Protein AF-A0A6J4X5E7-F1 (afdb_monomer)

pLDDT: mean 89.64, std 8.38, range [50.72, 96.81]

Solvent-accessible surface area (backbone atoms only — not comparable to ful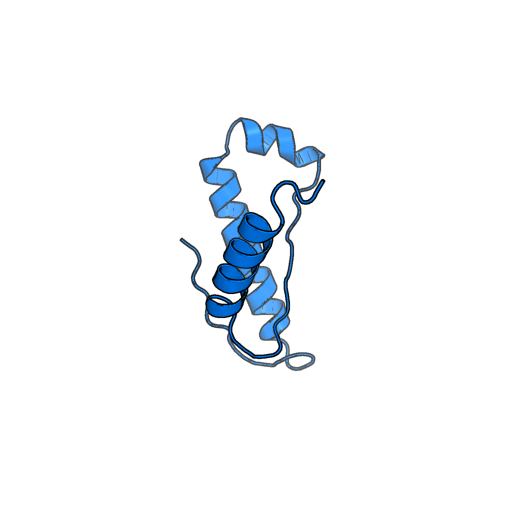l-atom values): 4995 Å² total; per-residue (Å²): 132,82,77,59,51,72,58,50,52,53,50,50,54,57,49,60,71,71,50,72,98,61,94,78,85,89,84,85,89,78,82,59,75,89,52,48,64,58,34,73,80,34,47,71,62,47,49,53,48,51,54,50,53,53,50,52,53,50,46,54,54,31,43,35,70,92,70,62,49,41,87,77,87,85,91,83,134

Sequence (77 aa):
PQCAYLQVQKWLAKQKTRILRCDHFHVIFTIPEQLRFLWHFNTRLMTQILFTCSRDTLFELLGDQRYMGAKPGIIAS

Secondary structure (DSSP, 8-state):
--TTHHHHHHHHHHHHHHS-SS----------GGGHHHHHH-HHHHHHHHHHHHHHHHHHHHHSTTTT-S-------

Mean predicted aligned error: 6.92 Å

Radius of gyration: 18.13 Å; Cα contacts (8 Å, |Δi|>4): 27; chains: 1; bounding box: 35×41×39 Å

Foldseek 3Di:
DCPCVVVVVVVVVVVVVVDDPDDDDDDDDDDDPVCVVVCVVPVPVVVVVSVVVVQVVCQVVCCDPVHPVDGDDDDDD

Structure (mmCIF, N/CA/C/O backbone):
data_AF-A0A6J4X5E7-F1
#
_entry.id   AF-A0A6J4X5E7-F1
#
loop_
_atom_site.group_PDB
_atom_site.id
_atom_site.type_symbol
_atom_site.label_atom_id
_atom_site.label_alt_id
_atom_site.label_comp_id
_atom_site.label_asym_id
_atom_site.label_entity_id
_atom_site.label_seq_id
_atom_site.pdbx_PDB_ins_code
_atom_site.Cartn_x
_atom_site.Cartn_y
_atom_site.Cartn_z
_atom_site.occupancy
_atom_site.B_iso_or_equiv
_atom_site.auth_seq_id
_atom_site.auth_comp_id
_atom_site.auth_asym_id
_atom_site.auth_atom_id
_atom_site.pdbx_PDB_model_num
ATOM 1 N N . PRO A 1 1 ? 17.487 24.709 -25.727 1.00 50.72 1 PRO A N 1
ATOM 2 C CA . PRO A 1 1 ? 18.023 24.443 -24.371 1.00 50.72 1 PRO A CA 1
ATOM 3 C C . PRO A 1 1 ? 17.635 23.032 -23.882 1.00 50.72 1 PRO A C 1
ATOM 5 O O . PRO A 1 1 ? 16.525 22.824 -23.405 1.00 50.72 1 PRO A O 1
ATOM 8 N N . GLN A 1 2 ? 18.530 22.048 -24.041 1.00 58.12 2 GLN A N 1
ATOM 9 C CA . GLN A 1 2 ? 18.375 20.687 -23.495 1.00 58.12 2 GLN A CA 1
ATOM 10 C C . GLN A 1 2 ? 18.693 20.659 -21.987 1.00 58.12 2 GLN A C 1
ATOM 12 O O . GLN A 1 2 ? 19.550 19.903 -21.527 1.00 58.12 2 GLN A O 1
ATOM 17 N N . CYS A 1 3 ? 18.035 21.507 -21.195 1.00 72.44 3 CYS A N 1
ATOM 18 C CA . CYS A 1 3 ? 18.212 21.469 -19.747 1.00 72.44 3 CYS A CA 1
ATOM 19 C C . CYS A 1 3 ? 17.674 20.136 -19.203 1.00 72.44 3 CYS A C 1
ATOM 21 O O . CYS A 1 3 ? 16.550 19.740 -19.495 1.00 72.44 3 CYS A O 1
ATOM 23 N N . ALA A 1 4 ? 18.513 19.432 -18.440 1.00 77.25 4 ALA A N 1
ATOM 24 C CA . ALA A 1 4 ? 18.221 18.181 -17.733 1.00 77.25 4 ALA 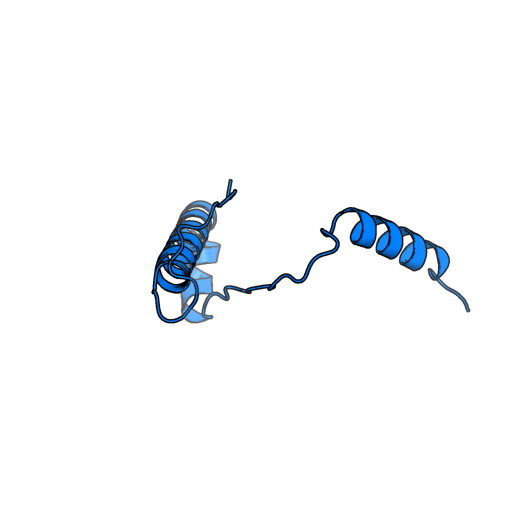A CA 1
ATOM 25 C C . ALA A 1 4 ? 17.883 16.924 -18.569 1.00 77.25 4 ALA A C 1
ATOM 27 O O . ALA A 1 4 ? 17.647 15.876 -17.969 1.00 77.25 4 ALA A O 1
ATOM 28 N N . TYR A 1 5 ? 17.941 16.940 -19.910 1.00 85.69 5 TYR A N 1
ATOM 29 C CA . TYR A 1 5 ? 17.609 15.754 -20.730 1.00 85.69 5 TYR A CA 1
ATOM 30 C C . TYR A 1 5 ? 18.407 14.502 -20.323 1.00 85.69 5 TYR A C 1
ATOM 32 O O . TYR A 1 5 ? 17.831 13.453 -20.039 1.00 85.69 5 TYR A O 1
ATOM 40 N N . LEU A 1 6 ? 19.735 14.622 -20.205 1.00 88.00 6 LEU A N 1
ATOM 41 C CA . LEU A 1 6 ? 20.599 13.514 -19.778 1.00 88.00 6 LEU A CA 1
ATOM 42 C C . LE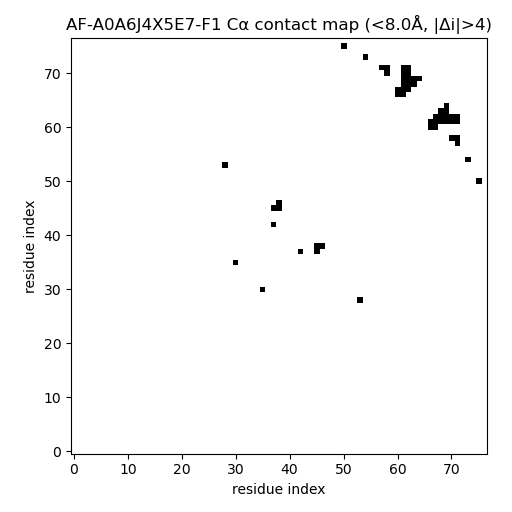U A 1 6 ? 20.287 13.031 -18.353 1.00 88.00 6 LEU A C 1
ATOM 44 O O . LEU A 1 6 ? 20.398 11.840 -18.068 1.00 88.00 6 LEU A O 1
ATOM 48 N N . GLN A 1 7 ? 19.888 13.933 -17.455 1.00 87.38 7 GLN A N 1
ATOM 49 C CA . GLN A 1 7 ? 19.550 13.595 -16.072 1.00 87.38 7 GLN A CA 1
ATOM 50 C C . GLN A 1 7 ? 18.217 12.839 -15.995 1.00 87.38 7 GLN A C 1
ATOM 52 O O . GLN A 1 7 ? 18.130 11.825 -15.303 1.00 87.38 7 GLN A O 1
ATOM 57 N N . VAL A 1 8 ? 17.219 13.268 -16.774 1.00 89.56 8 VAL A N 1
ATOM 58 C CA . VAL A 1 8 ? 15.927 12.582 -16.915 1.00 89.56 8 VAL A CA 1
ATOM 59 C C . VAL A 1 8 ? 16.112 11.199 -17.537 1.00 89.56 8 VAL A C 1
ATOM 61 O O . VAL A 1 8 ? 15.572 10.227 -17.016 1.00 89.56 8 VAL A O 1
ATOM 64 N N . GLN A 1 9 ? 16.927 11.074 -18.589 1.00 90.50 9 GLN A N 1
ATOM 65 C CA . GLN A 1 9 ? 17.212 9.779 -19.219 1.00 90.50 9 GLN A CA 1
ATOM 66 C C . GLN A 1 9 ? 17.895 8.805 -18.252 1.00 90.50 9 GLN A C 1
ATOM 68 O O . GLN A 1 9 ? 17.487 7.647 -18.148 1.00 90.50 9 GLN A O 1
ATOM 73 N N . LYS A 1 10 ? 18.881 9.274 -17.475 1.00 91.56 10 LYS A N 1
ATOM 74 C CA . LYS A 1 10 ? 19.524 8.463 -16.427 1.00 91.56 10 LYS A CA 1
ATOM 75 C C . LYS A 1 10 ? 18.530 8.034 -15.341 1.00 91.56 10 LYS A C 1
ATOM 77 O O . LYS A 1 10 ? 18.562 6.882 -14.909 1.00 91.56 10 LYS A O 1
ATOM 82 N N . TRP A 1 11 ? 17.632 8.926 -14.916 1.00 91.31 11 TRP A N 1
ATOM 83 C CA . TRP A 1 11 ? 16.593 8.600 -13.936 1.00 91.31 11 TRP A CA 1
ATOM 84 C C . TRP A 1 11 ? 15.595 7.569 -14.480 1.00 91.31 11 TRP A C 1
ATOM 86 O O . TRP A 1 11 ? 15.337 6.569 -13.811 1.00 91.31 11 TRP A O 1
ATOM 96 N N . LEU A 1 12 ? 15.104 7.753 -15.709 1.00 90.12 12 LEU A N 1
ATOM 97 C CA . LEU A 1 12 ? 14.189 6.823 -16.376 1.00 90.12 12 LEU A CA 1
ATOM 98 C C . LEU A 1 12 ? 14.812 5.435 -16.532 1.00 90.12 12 LEU A C 1
ATOM 100 O O . LEU A 1 12 ? 14.159 4.442 -16.218 1.00 90.12 12 LEU A O 1
ATOM 104 N N . ALA A 1 13 ? 16.072 5.356 -16.972 1.00 90.56 13 ALA A N 1
ATOM 105 C CA . ALA A 1 13 ? 16.790 4.090 -17.087 1.00 90.56 13 ALA A CA 1
ATOM 106 C C . ALA A 1 13 ? 16.854 3.364 -15.733 1.00 90.56 13 ALA A C 1
ATOM 108 O O . ALA A 1 13 ? 16.534 2.180 -15.660 1.00 90.56 13 ALA A O 1
ATOM 109 N N . LYS A 1 14 ? 17.161 4.089 -14.648 1.00 89.12 14 LYS A N 1
ATOM 110 C CA . LYS A 1 14 ? 17.205 3.534 -13.287 1.00 89.12 14 LYS A CA 1
ATOM 111 C C . LYS A 1 14 ? 15.832 3.085 -12.772 1.00 89.12 14 LYS A C 1
ATOM 113 O O . LYS A 1 14 ? 15.762 2.103 -12.041 1.00 89.12 14 LYS A O 1
ATOM 118 N N . GLN A 1 15 ? 14.740 3.773 -13.118 1.00 88.50 15 GLN A N 1
ATOM 119 C CA . GLN A 1 15 ? 13.399 3.306 -12.737 1.00 88.50 15 GLN A CA 1
ATOM 120 C C . GLN A 1 15 ? 12.991 2.067 -13.536 1.00 88.50 15 GLN A C 1
ATOM 122 O O . GLN A 1 15 ? 12.499 1.103 -12.954 1.00 88.50 15 GLN A O 1
ATOM 127 N N . LYS A 1 16 ? 13.273 2.039 -14.844 1.00 85.50 16 LYS A N 1
ATOM 128 C CA . LYS A 1 16 ? 12.975 0.886 -15.707 1.00 85.50 16 LYS A CA 1
ATOM 129 C C . LYS A 1 16 ? 13.684 -0.395 -15.266 1.00 85.50 16 LYS A C 1
ATOM 131 O O . LYS A 1 16 ? 13.142 -1.468 -15.488 1.00 85.50 16 LYS A O 1
ATOM 136 N N . THR A 1 17 ? 14.866 -0.310 -14.652 1.00 87.31 17 THR A N 1
ATOM 137 C CA . THR A 1 17 ? 15.561 -1.495 -14.115 1.00 87.31 17 THR A CA 1
ATOM 138 C C . THR A 1 17 ? 15.005 -1.974 -12.774 1.00 87.31 17 THR A C 1
ATOM 140 O O . THR A 1 17 ? 15.284 -3.103 -12.388 1.00 87.31 17 THR A O 1
ATOM 143 N N . ARG A 1 18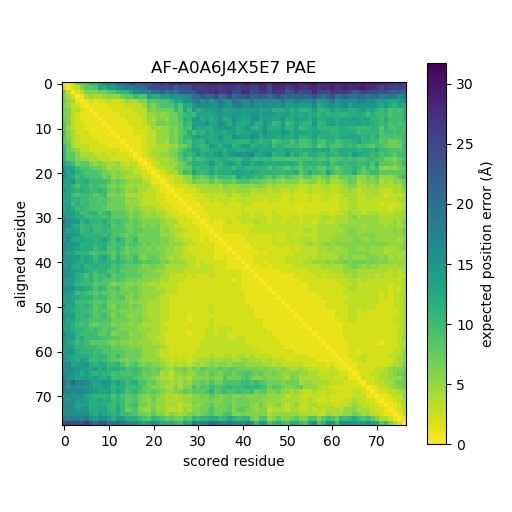 ? 14.255 -1.137 -12.044 1.00 82.62 18 ARG A N 1
ATOM 144 C CA . ARG A 1 18 ? 13.629 -1.502 -10.759 1.00 82.62 18 ARG A CA 1
ATOM 145 C C . ARG A 1 18 ? 12.248 -2.124 -10.930 1.00 82.62 18 ARG A C 1
ATOM 147 O O . ARG A 1 18 ? 11.812 -2.865 -10.058 1.00 82.62 18 ARG A O 1
ATOM 154 N N . ILE A 1 19 ? 11.560 -1.786 -12.016 1.00 84.38 19 ILE A N 1
ATOM 155 C CA . ILE A 1 19 ? 10.234 -2.313 -12.333 1.00 84.38 19 ILE A CA 1
ATOM 156 C C . ILE A 1 19 ? 10.406 -3.691 -12.979 1.00 84.38 19 ILE A C 1
ATOM 158 O O . ILE A 1 19 ? 11.206 -3.862 -13.901 1.00 84.38 19 ILE A O 1
ATOM 162 N N . LEU A 1 20 ? 9.659 -4.678 -12.487 1.00 83.38 20 LEU A N 1
ATOM 163 C CA . LEU A 1 20 ? 9.587 -5.997 -13.109 1.00 83.38 20 LEU A CA 1
ATOM 164 C C . LEU A 1 20 ? 9.046 -5.851 -14.536 1.00 83.38 20 LEU A C 1
ATOM 166 O O . LEU A 1 20 ? 8.078 -5.132 -14.771 1.00 83.38 20 LEU A O 1
ATOM 170 N N . ARG A 1 21 ? 9.669 -6.536 -15.502 1.00 83.25 21 ARG A N 1
ATOM 171 C CA . ARG A 1 21 ? 9.228 -6.539 -16.908 1.00 83.25 21 ARG A CA 1
ATOM 172 C C . ARG A 1 21 ? 8.018 -7.457 -17.103 1.00 83.25 21 ARG A C 1
ATOM 174 O O . ARG A 1 21 ? 8.075 -8.407 -17.874 1.00 83.25 21 ARG A O 1
ATOM 181 N N . CYS A 1 22 ? 6.956 -7.185 -16.362 1.00 86.38 22 CYS A N 1
ATOM 182 C CA . CYS A 1 22 ? 5.677 -7.863 -16.452 1.00 86.38 22 CYS A CA 1
ATOM 183 C C . CYS A 1 22 ? 4.547 -6.845 -16.316 1.00 86.38 22 CYS A C 1
ATOM 185 O O . CYS A 1 22 ? 4.734 -5.743 -15.778 1.00 86.38 22 CYS A O 1
ATOM 187 N N . ASP A 1 23 ? 3.367 -7.238 -16.778 1.00 86.00 23 ASP A N 1
ATOM 188 C CA . ASP A 1 23 ? 2.157 -6.474 -16.525 1.00 86.00 23 ASP A CA 1
ATOM 189 C C . ASP A 1 23 ? 1.933 -6.380 -15.015 1.00 86.00 23 ASP A C 1
ATOM 191 O O . ASP A 1 23 ? 2.087 -7.351 -14.270 1.00 86.00 23 ASP A O 1
ATOM 195 N N . HIS A 1 24 ? 1.640 -5.173 -14.551 1.00 86.81 24 HIS A N 1
ATOM 196 C CA . HIS A 1 24 ? 1.389 -4.890 -13.149 1.00 86.81 24 HIS A CA 1
ATOM 197 C C . HIS A 1 24 ? 0.357 -3.778 -13.036 1.00 86.81 24 HIS A C 1
ATOM 199 O O . HIS A 1 24 ? 0.276 -2.881 -13.876 1.00 86.81 24 HIS A O 1
ATOM 205 N N . PHE A 1 25 ? -0.420 -3.833 -11.964 1.00 87.38 25 PHE A N 1
ATOM 206 C CA . PHE A 1 25 ? -1.394 -2.807 -11.635 1.00 87.38 25 PHE A CA 1
ATOM 207 C C . PHE A 1 25 ? -0.812 -1.877 -10.575 1.00 87.38 25 PHE A C 1
ATOM 209 O O . PHE A 1 25 ? -0.173 -2.327 -9.623 1.00 87.38 25 PHE A O 1
ATOM 216 N N . HIS A 1 26 ? -1.047 -0.575 -10.728 1.00 89.06 26 HIS A N 1
ATOM 217 C CA . HIS A 1 26 ? -0.732 0.416 -9.706 1.00 89.06 26 HIS A CA 1
ATOM 218 C C . HIS A 1 26 ? -2.036 0.891 -9.067 1.00 89.06 26 HIS A C 1
ATOM 220 O O . HIS A 1 26 ? -2.842 1.563 -9.707 1.00 89.06 26 HIS A O 1
ATOM 226 N N . VAL A 1 27 ? -2.244 0.510 -7.808 1.00 91.50 27 VAL A N 1
ATOM 227 C CA . VAL A 1 27 ? -3.439 0.859 -7.033 1.00 91.50 27 VAL A CA 1
ATOM 228 C C . VAL A 1 27 ? -3.089 1.988 -6.071 1.00 91.50 27 VAL A C 1
ATOM 230 O O . VAL A 1 27 ? -2.105 1.895 -5.341 1.00 91.50 27 VAL A O 1
ATOM 233 N N . ILE A 1 28 ? -3.894 3.052 -6.070 1.00 94.62 28 ILE A N 1
ATOM 234 C CA . ILE A 1 28 ? -3.688 4.231 -5.223 1.00 94.62 28 ILE A CA 1
ATOM 235 C C . ILE A 1 28 ? -4.822 4.307 -4.203 1.00 94.62 28 ILE A C 1
ATOM 237 O O . ILE A 1 28 ? -5.981 4.499 -4.566 1.00 94.62 28 ILE A O 1
ATOM 241 N N . PHE A 1 29 ? -4.477 4.206 -2.920 1.00 93.88 29 PHE A N 1
ATOM 242 C CA . PHE A 1 29 ? -5.402 4.457 -1.818 1.00 93.88 29 PHE A CA 1
ATOM 243 C C . PHE A 1 29 ? -5.329 5.932 -1.424 1.00 93.88 29 PHE A C 1
ATOM 245 O O . PHE A 1 29 ? -4.254 6.448 -1.122 1.00 93.88 29 PHE A O 1
ATOM 252 N N . THR A 1 30 ? -6.473 6.614 -1.435 1.00 93.38 30 THR A N 1
ATOM 253 C CA . THR A 1 30 ? -6.562 8.044 -1.114 1.00 93.38 30 THR 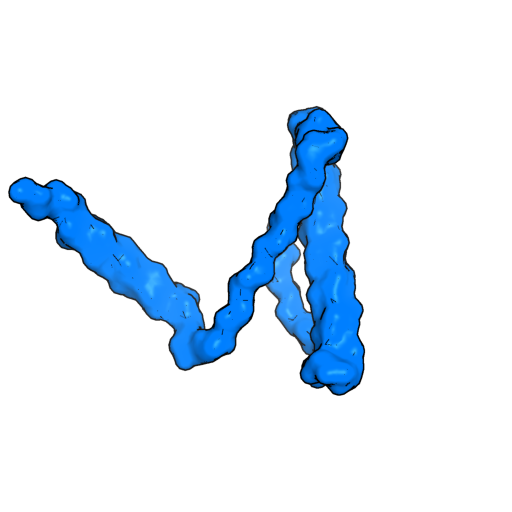A CA 1
ATOM 254 C C . THR A 1 30 ? -7.391 8.242 0.140 1.00 93.38 30 THR A C 1
ATOM 256 O O . THR A 1 30 ? -8.468 7.668 0.278 1.00 93.38 30 THR A O 1
ATOM 259 N N . ILE A 1 31 ? -6.897 9.082 1.046 1.00 92.88 31 ILE A N 1
ATOM 260 C CA . ILE A 1 31 ? -7.617 9.421 2.270 1.00 92.88 31 ILE A CA 1
ATOM 261 C C . ILE A 1 31 ? -8.569 10.585 1.994 1.00 92.88 31 ILE A C 1
ATOM 263 O O . ILE A 1 31 ? -8.137 11.600 1.433 1.00 92.88 31 ILE A O 1
ATOM 267 N N . PRO A 1 32 ? -9.843 10.470 2.401 1.00 94.19 32 PRO A N 1
ATOM 268 C CA . PRO A 1 32 ? -10.814 11.540 2.244 1.00 94.19 32 PRO A CA 1
ATOM 269 C C . PRO A 1 32 ? -10.433 12.771 3.078 1.00 94.19 32 PRO A C 1
ATOM 271 O O . PRO A 1 32 ? -9.809 12.675 4.138 1.00 94.19 32 PRO A O 1
ATOM 274 N N . GLU A 1 33 ? -10.809 13.954 2.594 1.00 95.19 33 GLU A N 1
ATOM 275 C CA . GLU A 1 33 ? -10.396 15.238 3.169 1.00 95.19 33 GLU A CA 1
ATOM 276 C C . GLU A 1 33 ? -10.766 15.389 4.648 1.00 95.19 33 GLU A C 1
ATOM 278 O O . GLU A 1 33 ? -9.968 15.880 5.445 1.00 95.19 33 GLU A O 1
ATOM 283 N N . GLN A 1 34 ? -11.929 14.875 5.034 1.00 95.50 34 GLN A N 1
ATOM 284 C CA . GLN A 1 34 ? -12.474 14.935 6.388 1.00 95.50 34 GLN A CA 1
ATOM 285 C C . GLN A 1 34 ? -11.553 14.262 7.421 1.00 95.50 34 GLN A C 1
ATOM 287 O O . GLN A 1 34 ? -11.555 14.636 8.592 1.00 95.50 34 GLN A O 1
ATOM 292 N N . LEU A 1 35 ? -10.727 13.299 6.997 1.00 94.12 35 LEU A N 1
ATOM 293 C CA . LEU A 1 35 ? -9.789 12.584 7.867 1.00 94.12 35 LEU A CA 1
ATOM 294 C C . LEU A 1 35 ? -8.390 13.221 7.901 1.00 94.12 35 LEU A C 1
ATOM 296 O O . LEU A 1 35 ? -7.542 12.784 8.681 1.00 94.12 35 LEU A O 1
ATOM 300 N N . ARG A 1 36 ? -8.124 14.269 7.106 1.00 93.62 36 ARG A N 1
ATOM 301 C CA . ARG A 1 36 ? -6.807 14.933 7.079 1.00 93.62 36 ARG A CA 1
ATOM 302 C C . ARG A 1 36 ? -6.442 15.550 8.422 1.00 93.62 36 ARG A C 1
ATOM 304 O O . ARG A 1 36 ? -5.281 15.481 8.817 1.00 93.62 36 ARG A O 1
ATOM 311 N N . PHE A 1 37 ? -7.419 16.105 9.140 1.00 95.31 37 PHE A N 1
ATOM 312 C CA . PHE A 1 37 ? -7.192 16.638 10.483 1.00 95.31 37 PHE A CA 1
ATOM 313 C C . PHE A 1 37 ? -6.712 15.534 11.432 1.00 95.31 37 PHE A C 1
ATOM 315 O O . PHE A 1 37 ? -5.682 15.682 12.082 1.00 95.31 37 PHE A O 1
ATOM 322 N N . LEU A 1 38 ? -7.384 14.378 11.438 1.00 94.75 38 LEU A N 1
ATOM 323 C CA . LEU A 1 38 ? -6.971 13.230 12.251 1.00 94.75 38 LEU A CA 1
ATOM 324 C C . LEU A 1 38 ? -5.565 12.746 11.879 1.00 94.75 38 LEU A C 1
ATOM 326 O O . LEU A 1 38 ? -4.769 12.450 12.770 1.00 94.75 38 LEU A O 1
ATOM 330 N N . TRP A 1 39 ? -5.235 12.730 10.584 1.00 95.19 39 TRP A N 1
ATOM 331 C CA . TRP A 1 39 ? -3.894 12.398 10.098 1.00 95.19 39 TRP A CA 1
ATOM 332 C C . TRP A 1 39 ? -2.820 13.357 10.609 1.00 95.19 39 TRP A C 1
ATOM 334 O O . TRP A 1 39 ? -1.745 12.910 11.012 1.00 95.19 39 TRP A O 1
ATOM 344 N N . HIS A 1 40 ? -3.105 14.660 10.606 1.00 95.12 40 HIS A N 1
ATOM 345 C CA . HIS A 1 40 ? -2.158 15.688 11.027 1.00 95.12 40 HIS A CA 1
ATOM 346 C C . HIS A 1 40 ? -1.678 15.473 12.468 1.00 95.12 40 HIS A C 1
ATOM 348 O O . HIS A 1 40 ? -0.484 15.559 12.733 1.00 95.12 40 HIS A O 1
ATOM 354 N N . PHE A 1 41 ? -2.587 15.109 13.378 1.00 96.81 41 PHE A N 1
ATOM 355 C CA . PHE A 1 41 ? -2.247 14.877 14.788 1.00 96.81 41 PHE A CA 1
ATOM 356 C C . PHE A 1 41 ? -1.815 13.440 15.099 1.00 96.81 41 PHE A C 1
ATOM 358 O O . PHE A 1 41 ? -1.118 13.211 16.082 1.00 96.81 41 PHE A O 1
ATOM 365 N N . ASN A 1 42 ? -2.202 12.464 14.274 1.00 95.88 42 ASN A N 1
ATOM 366 C CA . ASN A 1 42 ? -2.026 11.040 14.572 1.00 95.88 42 ASN A CA 1
ATOM 367 C C . ASN A 1 42 ? -1.305 10.296 13.447 1.00 95.88 42 ASN A C 1
ATOM 369 O O . ASN A 1 42 ? -1.632 9.148 13.155 1.00 95.88 42 ASN A O 1
ATOM 373 N N . THR A 1 43 ? -0.323 10.931 12.801 1.00 94.94 43 THR A N 1
ATOM 374 C CA . THR A 1 43 ? 0.298 10.416 11.568 1.00 94.94 43 THR A CA 1
ATOM 375 C C . THR A 1 43 ? 0.756 8.963 11.692 1.00 94.94 43 THR A C 1
ATOM 377 O O . THR A 1 43 ? 0.472 8.167 10.803 1.00 94.94 43 THR A O 1
ATOM 380 N N . ARG A 1 44 ? 1.399 8.575 12.803 1.00 95.25 44 ARG A N 1
ATOM 381 C CA . ARG A 1 44 ? 1.860 7.190 13.010 1.00 95.25 44 ARG A CA 1
ATOM 382 C C . ARG A 1 44 ? 0.704 6.190 13.051 1.00 95.25 44 ARG A C 1
ATOM 384 O O . ARG A 1 44 ? 0.740 5.194 12.335 1.00 95.25 44 ARG A O 1
ATOM 391 N N . LEU A 1 45 ? -0.310 6.464 13.869 1.00 95.44 45 LEU A N 1
ATOM 392 C CA . LEU A 1 45 ? -1.478 5.595 14.014 1.00 95.44 45 LEU A CA 1
ATOM 393 C C . LEU A 1 45 ? -2.266 5.523 12.703 1.00 95.44 45 LEU A C 1
ATOM 395 O O . LEU A 1 45 ? -2.588 4.441 12.225 1.00 95.44 45 LEU A O 1
ATOM 399 N N . MET A 1 46 ? -2.517 6.671 12.081 1.00 95.56 46 MET A N 1
ATOM 400 C CA . MET A 1 46 ? -3.266 6.751 10.831 1.00 95.56 46 MET A CA 1
ATOM 401 C C . MET A 1 46 ? -2.533 6.071 9.671 1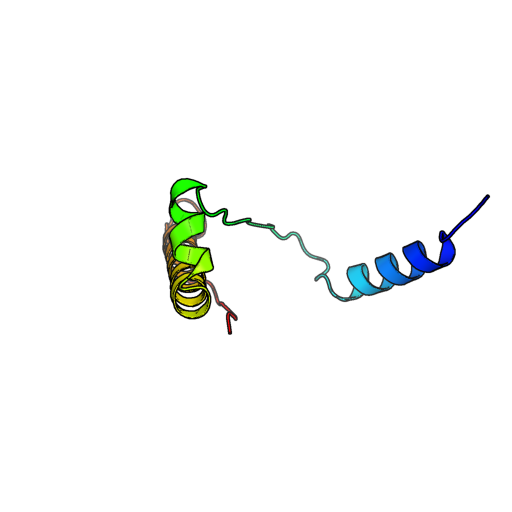.00 95.56 46 MET A C 1
ATOM 403 O O . MET A 1 46 ? -3.174 5.421 8.850 1.00 95.56 46 MET A O 1
ATOM 407 N N . THR A 1 47 ? -1.198 6.139 9.637 1.00 93.75 47 THR A N 1
ATOM 408 C CA . THR A 1 47 ? -0.380 5.389 8.671 1.00 93.75 47 THR A CA 1
ATOM 409 C C . THR A 1 47 ? -0.556 3.882 8.856 1.00 93.75 47 THR A C 1
ATOM 411 O O . THR A 1 47 ? -0.819 3.178 7.884 1.00 93.75 47 THR A O 1
ATOM 414 N N . GLN A 1 48 ? -0.491 3.383 10.095 1.00 94.44 48 GLN A N 1
ATOM 415 C CA . GLN A 1 48 ? -0.723 1.962 10.384 1.00 94.44 48 GLN A CA 1
ATOM 416 C C . GLN A 1 48 ? -2.132 1.510 9.985 1.00 94.44 48 GLN A C 1
ATOM 418 O O . GLN A 1 48 ? -2.289 0.444 9.385 1.00 94.44 48 GLN A O 1
ATOM 423 N N . ILE A 1 49 ? -3.147 2.330 10.271 1.00 94.81 49 ILE A N 1
ATOM 424 C CA . ILE A 1 49 ? -4.535 2.062 9.877 1.00 94.81 49 ILE A CA 1
ATOM 425 C C . ILE A 1 49 ? -4.645 1.999 8.352 1.00 94.81 49 ILE A C 1
ATOM 427 O O . ILE A 1 49 ? -5.157 1.014 7.831 1.00 94.81 49 ILE A O 1
ATOM 431 N N . LEU A 1 50 ? -4.113 2.991 7.627 1.00 94.75 50 LEU A N 1
ATOM 432 C CA . LEU A 1 50 ? -4.165 3.022 6.163 1.00 94.75 50 LEU A CA 1
ATOM 433 C C . LEU A 1 50 ? -3.546 1.763 5.551 1.00 94.75 50 LEU A C 1
ATOM 435 O O . LEU A 1 50 ? -4.162 1.149 4.680 1.00 94.75 50 LEU A O 1
ATOM 439 N N . PHE A 1 51 ? -2.353 1.364 6.001 1.00 93.94 51 PHE A N 1
ATOM 440 C CA . PHE A 1 51 ? -1.695 0.163 5.485 1.00 93.94 51 PHE A CA 1
ATOM 441 C C . PHE A 1 51 ? -2.474 -1.112 5.814 1.00 93.94 51 PHE A C 1
ATOM 443 O O . PHE A 1 51 ? -2.585 -1.987 4.956 1.00 93.94 51 PHE A O 1
ATOM 450 N N . THR A 1 52 ? -3.064 -1.198 7.008 1.00 94.94 52 THR A N 1
ATOM 451 C CA . THR A 1 52 ? -3.906 -2.337 7.403 1.00 94.94 52 THR A CA 1
ATOM 452 C C . THR A 1 52 ? -5.153 -2.424 6.526 1.00 94.94 52 THR A C 1
ATOM 454 O O . THR A 1 52 ? -5.393 -3.459 5.913 1.00 94.94 52 THR A O 1
ATOM 457 N N . CYS A 1 53 ? -5.891 -1.322 6.364 1.00 95.44 53 CYS A N 1
ATOM 458 C CA . CYS A 1 53 ? -7.074 -1.281 5.506 1.00 95.44 53 CYS A CA 1
ATOM 459 C C . CYS A 1 53 ? -6.733 -1.584 4.041 1.00 95.44 53 CYS A C 1
ATOM 461 O O . CYS A 1 53 ? -7.465 -2.313 3.375 1.00 95.44 53 CYS A O 1
ATOM 463 N N . SER A 1 54 ? -5.607 -1.066 3.540 1.00 95.06 54 SER A N 1
ATOM 464 C CA . SER A 1 54 ? -5.147 -1.330 2.169 1.00 95.06 54 SER A CA 1
ATOM 465 C C . SER A 1 54 ? -4.831 -2.813 1.964 1.00 95.06 54 SER A C 1
ATOM 467 O O . SER A 1 54 ? -5.233 -3.397 0.959 1.00 95.06 54 SER A O 1
ATOM 469 N N . ARG A 1 55 ? -4.151 -3.441 2.935 1.00 94.56 55 ARG A N 1
ATOM 470 C CA . ARG A 1 55 ? -3.880 -4.885 2.943 1.00 94.56 55 ARG A CA 1
ATOM 471 C C . ARG A 1 55 ? -5.186 -5.671 2.903 1.00 94.56 55 ARG A C 1
ATOM 473 O O . ARG A 1 55 ? -5.345 -6.513 2.030 1.00 94.56 55 ARG A O 1
ATOM 480 N N . ASP A 1 56 ? -6.102 -5.388 3.820 1.00 95.12 56 ASP A N 1
ATOM 481 C CA . ASP A 1 56 ? -7.337 -6.160 3.971 1.00 95.12 56 ASP A CA 1
ATOM 482 C C . ASP A 1 56 ? -8.222 -6.041 2.723 1.00 95.12 56 ASP A C 1
ATOM 484 O O . ASP A 1 5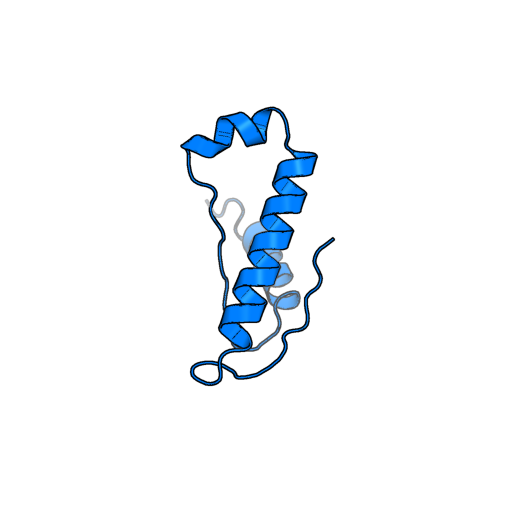6 ? -8.682 -7.054 2.205 1.00 95.12 56 ASP A O 1
ATOM 488 N N . THR A 1 57 ? -8.328 -4.836 2.151 1.00 95.38 57 THR A N 1
ATOM 489 C CA . THR A 1 57 ? -9.051 -4.597 0.888 1.00 95.38 57 THR A CA 1
ATOM 490 C C . THR A 1 57 ? -8.468 -5.417 -0.267 1.00 95.38 57 THR A C 1
ATOM 492 O O . THR A 1 57 ? -9.207 -6.020 -1.042 1.00 95.38 57 THR A O 1
ATOM 495 N N . LEU A 1 58 ? -7.135 -5.461 -0.402 1.00 93.88 58 LEU A N 1
ATOM 496 C CA . LEU A 1 58 ? -6.480 -6.250 -1.452 1.00 93.88 58 LEU A CA 1
ATOM 497 C C . LEU A 1 58 ? -6.662 -7.754 -1.237 1.00 93.88 58 LEU A C 1
ATOM 499 O O . LEU A 1 58 ? -6.837 -8.489 -2.204 1.00 93.88 58 LEU A O 1
ATOM 503 N N . PHE A 1 59 ? -6.616 -8.217 0.011 1.00 94.50 59 PHE A N 1
ATOM 504 C CA . PHE A 1 59 ? -6.843 -9.621 0.344 1.00 94.50 59 PHE A CA 1
ATOM 505 C C . PHE A 1 59 ? -8.278 -10.053 0.043 1.00 94.50 59 PHE A C 1
ATOM 507 O O . PHE A 1 59 ? -8.471 -11.137 -0.502 1.00 94.50 59 PHE A O 1
ATOM 514 N N . GLU A 1 60 ? -9.262 -9.212 0.356 1.00 95.12 60 GLU A N 1
ATOM 515 C CA . GLU A 1 60 ? -10.667 -9.463 0.038 1.00 95.12 60 GLU A CA 1
ATOM 516 C C . GLU A 1 60 ? -10.889 -9.509 -1.479 1.00 95.12 60 GLU A C 1
ATOM 518 O O . GLU A 1 60 ? -11.400 -10.499 -2.001 1.00 95.12 60 GLU A O 1
ATOM 523 N N . LEU A 1 61 ? -10.414 -8.491 -2.205 1.00 94.69 61 LEU A N 1
ATOM 524 C CA . LEU A 1 61 ? -10.585 -8.395 -3.655 1.00 94.69 61 LEU A CA 1
ATOM 525 C C . LEU A 1 61 ? -9.912 -9.551 -4.409 1.00 94.69 61 LEU A C 1
ATOM 527 O O . LEU A 1 61 ? -10.501 -10.131 -5.317 1.00 94.69 61 LEU A O 1
ATOM 531 N N . LEU A 1 62 ? -8.662 -9.868 -4.066 1.00 93.25 62 LEU A N 1
ATOM 532 C CA . LE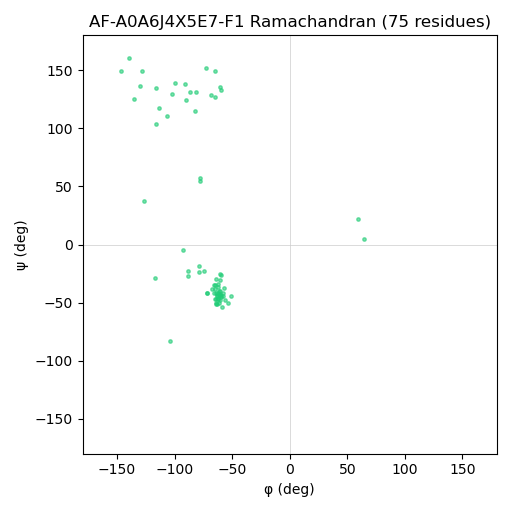U A 1 62 ? -7.898 -10.908 -4.760 1.00 93.25 62 LEU A CA 1
ATOM 533 C C . LEU A 1 62 ? -8.302 -12.319 -4.309 1.00 93.25 62 LEU A C 1
ATOM 535 O O . LEU A 1 62 ? -8.145 -13.268 -5.076 1.00 93.25 62 LEU A O 1
ATOM 539 N N . GLY A 1 63 ? -8.855 -12.456 -3.101 1.00 94.38 63 GLY A N 1
ATOM 540 C CA . GLY A 1 63 ? -9.391 -13.714 -2.587 1.00 94.38 63 GLY A CA 1
ATOM 541 C C . GLY A 1 63 ? -10.731 -14.122 -3.206 1.00 94.38 63 GLY A C 1
ATOM 542 O O . GLY A 1 63 ? -11.049 -15.311 -3.215 1.00 94.38 63 GLY A O 1
ATOM 543 N N . ASP A 1 64 ? -11.505 -13.180 -3.749 1.00 94.88 64 ASP A N 1
ATOM 544 C CA . ASP A 1 64 ? -12.766 -13.471 -4.438 1.00 94.88 64 ASP A CA 1
ATOM 545 C C . ASP A 1 64 ? -12.512 -14.220 -5.765 1.00 94.88 64 ASP A C 1
ATOM 547 O O . ASP A 1 64 ? -11.707 -13.807 -6.610 1.00 94.88 64 ASP A O 1
ATOM 551 N N . GLN A 1 65 ? -13.215 -15.347 -5.943 1.00 92.38 65 GLN A N 1
ATOM 552 C CA . GLN A 1 65 ? -13.124 -16.223 -7.117 1.00 92.38 65 GLN A CA 1
ATOM 553 C C . GLN A 1 65 ? -13.507 -15.530 -8.423 1.00 92.38 65 GLN A C 1
ATOM 555 O O . GLN A 1 65 ? -13.053 -15.946 -9.487 1.00 92.38 65 GLN A O 1
ATOM 560 N N . ARG A 1 66 ? -14.333 -14.482 -8.362 1.00 93.81 66 ARG A N 1
ATOM 561 C CA . ARG A 1 66 ? -14.705 -13.700 -9.542 1.00 93.81 66 ARG A CA 1
ATOM 562 C C . ARG A 1 66 ? -13.505 -12.992 -10.171 1.00 93.81 66 ARG A C 1
ATOM 564 O O . ARG A 1 66 ? -13.524 -12.736 -11.374 1.00 93.81 66 ARG A O 1
ATOM 571 N N . TYR A 1 67 ? -12.504 -12.647 -9.364 1.00 88.19 67 TYR A N 1
ATOM 572 C CA . TYR A 1 67 ? -11.313 -11.940 -9.817 1.00 88.19 67 TYR A CA 1
ATOM 573 C C . TYR A 1 67 ? -10.130 -12.900 -9.916 1.00 88.19 67 TYR A C 1
ATOM 575 O O . TYR A 1 67 ? -9.838 -13.392 -11.002 1.00 88.19 67 TYR A O 1
ATOM 583 N N . MET A 1 68 ? -9.449 -13.174 -8.800 1.00 89.06 68 MET A N 1
ATOM 584 C CA . MET A 1 68 ? -8.217 -13.972 -8.800 1.00 89.06 68 MET A CA 1
ATOM 585 C C . MET A 1 68 ? -8.346 -15.274 -8.003 1.00 89.06 68 MET A C 1
ATOM 587 O O . MET A 1 68 ? -7.658 -16.239 -8.327 1.00 89.06 68 MET A O 1
ATOM 591 N N . GLY A 1 69 ? -9.206 -15.324 -6.977 1.00 91.25 69 GLY A N 1
ATOM 592 C CA . GLY A 1 69 ? -9.390 -16.498 -6.117 1.00 91.25 69 GLY A CA 1
ATOM 593 C C . GLY A 1 69 ? -8.122 -16.955 -5.384 1.00 91.25 69 GLY A C 1
ATOM 594 O O . GLY A 1 69 ? -8.012 -18.125 -5.020 1.00 91.25 69 GLY A O 1
ATOM 595 N N . ALA A 1 70 ? -7.138 -16.069 -5.208 1.00 91.69 70 ALA A N 1
ATOM 596 C CA . ALA A 1 70 ? -5.804 -16.408 -4.727 1.00 91.69 70 ALA A CA 1
ATOM 597 C C . ALA A 1 70 ? -5.396 -15.528 -3.543 1.00 91.69 70 ALA A C 1
ATOM 599 O O . ALA A 1 70 ? -5.765 -14.360 -3.450 1.00 91.69 70 ALA A O 1
ATOM 600 N N . LYS A 1 71 ? -4.581 -16.080 -2.638 1.00 90.62 71 LYS A N 1
ATOM 601 C CA . LYS A 1 71 ? -4.039 -15.322 -1.506 1.00 90.62 71 LYS A CA 1
ATOM 602 C C . LYS A 1 71 ? -2.801 -14.528 -1.952 1.00 90.62 71 LYS A C 1
ATOM 604 O O . LYS A 1 71 ? -1.791 -15.155 -2.281 1.00 90.62 71 LYS A O 1
ATOM 609 N N . PRO A 1 72 ? -2.830 -13.185 -1.938 1.00 89.94 72 PRO A N 1
ATOM 610 C CA . PRO A 1 72 ? -1.673 -12.384 -2.320 1.00 89.94 72 PRO A CA 1
ATOM 611 C C . PRO A 1 72 ? -0.569 -12.422 -1.251 1.00 89.94 72 PRO A C 1
ATOM 613 O O . PRO A 1 72 ? -0.830 -12.568 -0.055 1.00 89.94 72 PRO A O 1
ATOM 616 N N . GLY A 1 73 ? 0.682 -12.245 -1.684 1.00 88.88 73 GLY A N 1
ATOM 617 C CA . GLY A 1 73 ? 1.805 -11.906 -0.805 1.00 88.88 73 GLY A CA 1
ATOM 618 C C . GLY A 1 73 ? 1.957 -10.388 -0.699 1.00 88.88 73 GLY A C 1
ATOM 619 O O . GLY A 1 73 ? 1.843 -9.694 -1.707 1.00 88.88 73 GLY A O 1
ATOM 620 N N . ILE A 1 74 ? 2.211 -9.859 0.502 1.00 89.19 74 ILE A N 1
ATOM 621 C CA . ILE A 1 74 ? 2.372 -8.415 0.738 1.00 89.19 74 ILE A CA 1
ATOM 622 C C . ILE A 1 74 ? 3.648 -8.147 1.535 1.00 89.19 74 ILE A C 1
ATOM 624 O O . ILE A 1 74 ? 3.931 -8.823 2.521 1.00 89.19 74 ILE A O 1
ATOM 628 N N . ILE A 1 75 ? 4.388 -7.122 1.110 1.00 84.00 75 ILE A N 1
ATOM 629 C CA . ILE A 1 75 ? 5.491 -6.517 1.856 1.00 84.00 75 ILE A CA 1
ATOM 630 C C . ILE A 1 75 ? 5.069 -5.077 2.152 1.00 84.00 75 ILE A C 1
ATOM 632 O O . ILE A 1 75 ? 5.064 -4.231 1.260 1.00 84.00 75 ILE A O 1
ATOM 636 N N . ALA A 1 76 ? 4.673 -4.819 3.393 1.00 75.88 76 ALA A N 1
ATOM 637 C CA . ALA A 1 76 ? 4.357 -3.493 3.912 1.00 75.88 76 ALA A CA 1
ATOM 638 C C . ALA A 1 76 ? 5.028 -3.384 5.288 1.00 75.88 76 ALA A C 1
ATOM 640 O O .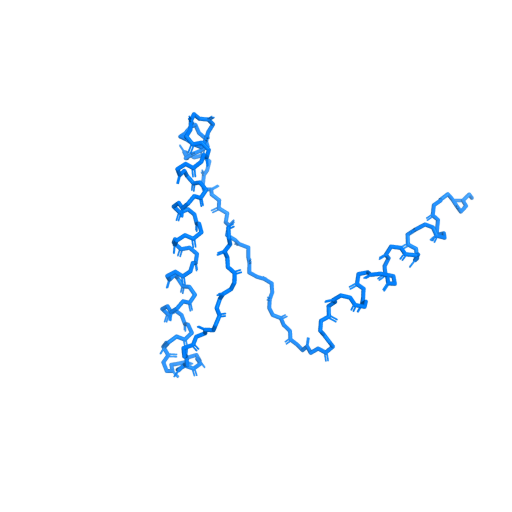 ALA A 1 76 ? 4.868 -4.284 6.114 1.00 75.88 76 ALA A O 1
ATOM 641 N N . SER A 1 77 ? 5.849 -2.355 5.494 1.00 58.66 77 SER A N 1
ATOM 642 C CA . SER A 1 77 ? 6.641 -2.128 6.714 1.00 58.66 77 SER A CA 1
ATOM 643 C C . SER A 1 77 ? 6.342 -0.761 7.297 1.00 58.66 77 SER A C 1
ATOM 645 O O . SER A 1 77 ? 6.133 0.170 6.488 1.00 58.66 77 SER A O 1
#